Protein AF-A0A699TWY7-F1 (afdb_monomer_lite)

Sequence (85 aa):
MVIKEHEYGIFFSDVFGDQAFQRWNEIHKVYVETLVTYLVSFIMVKTPENARFGIKLRKLITDHPDQDKLKSKKVKLEALGYHMD

Foldseek 3Di:
DDWDDDPFWIWDQDPVRDTDTDGPVCVLVDDLVVLVVLLLVLLVPPDPRSVVVNVVSVVCLVVHPPVVVNVVSQVVVVVVVRDRD

Organism: Tanacetum cinerariifolium (NCBI:txid118510)

Secondary structure (DSSP, 8-state):
---EEETTEEEEE-TTS-EEEEEGGGGGGS-HHHHHHHHHHHHHS--HHHHHHHHHHHHHHHH-S-HHHHHHHHHHHHHTT----

Structure (mmCIF, N/CA/C/O backbone):
data_AF-A0A699TWY7-F1
#
_entry.id   AF-A0A699TWY7-F1
#
loop_
_atom_site.group_PDB
_atom_site.id
_atom_site.type_symbol
_atom_site.label_atom_id
_atom_site.label_alt_id
_atom_site.label_comp_id
_atom_site.label_asym_id
_atom_site.label_entity_id
_atom_site.label_seq_id
_atom_site.pdbx_PDB_ins_code
_atom_site.Cartn_x
_atom_site.Cartn_y
_atom_site.Cartn_z
_atom_site.occupancy
_atom_site.B_iso_or_equiv
_atom_site.auth_seq_id
_atom_site.auth_comp_id
_atom_site.auth_asym_id
_atom_site.auth_atom_id
_atom_site.pdbx_PDB_model_num
ATOM 1 N N . MET A 1 1 ? 5.157 -6.054 -10.572 1.00 57.59 1 MET A N 1
ATOM 2 C CA . MET A 1 1 ? 4.525 -4.723 -10.455 1.00 57.59 1 MET A CA 1
ATOM 3 C C . MET A 1 1 ? 5.609 -3.656 -10.500 1.00 57.59 1 MET A C 1
ATOM 5 O O . MET A 1 1 ? 6.459 -3.640 -9.619 1.00 57.59 1 MET A O 1
ATOM 9 N N . VAL A 1 2 ? 5.623 -2.822 -11.541 1.00 53.44 2 VAL A N 1
ATOM 10 C CA . VAL A 1 2 ? 6.523 -1.659 -11.650 1.00 53.44 2 VAL A CA 1
ATOM 11 C C . VAL A 1 2 ? 5.652 -0.422 -11.513 1.00 53.44 2 VAL A C 1
ATOM 13 O O . VAL A 1 2 ? 4.805 -0.180 -12.369 1.00 53.44 2 VAL A O 1
ATOM 16 N N . ILE A 1 3 ? 5.812 0.315 -10.417 1.00 56.41 3 ILE A N 1
ATOM 17 C CA . ILE A 1 3 ? 5.021 1.514 -10.161 1.00 56.41 3 ILE A CA 1
ATOM 18 C C . ILE A 1 3 ? 5.746 2.703 -10.783 1.00 56.41 3 ILE A C 1
ATOM 20 O O . ILE A 1 3 ? 6.882 2.992 -10.416 1.00 56.41 3 ILE A O 1
ATOM 24 N N . LYS A 1 4 ? 5.104 3.392 -11.733 1.00 61.19 4 LYS A N 1
ATOM 25 C CA . LYS A 1 4 ? 5.624 4.654 -12.281 1.00 61.19 4 LYS A CA 1
ATOM 26 C C . LYS A 1 4 ? 4.861 5.813 -11.663 1.00 61.19 4 LYS A C 1
ATOM 28 O O . LYS A 1 4 ? 3.644 5.920 -11.807 1.00 61.19 4 LYS A O 1
ATOM 33 N N . GLU A 1 5 ? 5.595 6.667 -10.968 1.00 56.81 5 GLU A N 1
ATOM 34 C CA . GLU A 1 5 ? 5.065 7.868 -10.341 1.00 56.81 5 GLU A CA 1
ATOM 35 C C . GLU A 1 5 ? 5.026 9.010 -11.363 1.00 56.81 5 GLU A C 1
ATOM 37 O O . GLU A 1 5 ? 6.065 9.448 -11.852 1.00 56.81 5 GLU A O 1
ATOM 42 N N . HIS A 1 6 ? 3.823 9.482 -11.695 1.00 63.03 6 HIS A N 1
ATOM 43 C CA . HIS A 1 6 ? 3.621 10.703 -12.471 1.00 63.03 6 HIS A CA 1
ATOM 44 C C . HIS A 1 6 ? 3.148 11.815 -11.531 1.00 63.03 6 HIS A C 1
ATOM 46 O O . HIS A 1 6 ? 2.543 11.550 -10.491 1.00 63.03 6 HIS A O 1
ATOM 52 N N . GLU A 1 7 ? 3.358 13.070 -11.921 1.00 62.50 7 GLU A N 1
ATOM 53 C CA . GLU A 1 7 ? 2.981 14.259 -11.137 1.00 62.50 7 GLU A CA 1
ATOM 54 C C . GL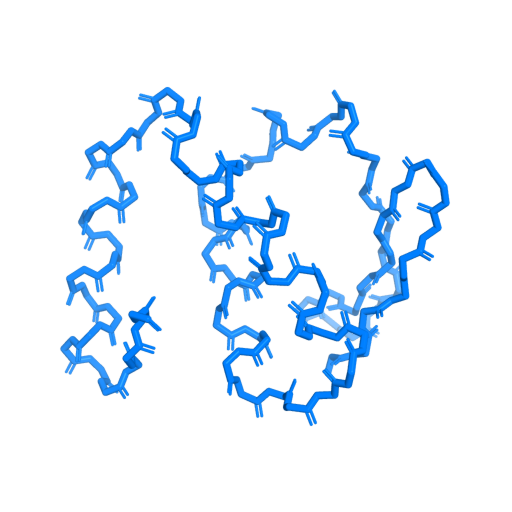U A 1 7 ? 1.507 14.254 -10.663 1.00 62.50 7 GLU A C 1
ATOM 56 O O . GLU A 1 7 ? 1.184 14.807 -9.615 1.00 62.50 7 GLU A O 1
ATOM 61 N N . TYR A 1 8 ? 0.624 13.541 -11.373 1.00 63.38 8 TYR A N 1
ATOM 62 C CA . TYR A 1 8 ? -0.824 13.511 -11.130 1.00 63.38 8 TYR A CA 1
ATOM 63 C C . TYR A 1 8 ? -1.370 12.167 -10.622 1.00 63.38 8 TYR A C 1
ATOM 65 O O . TYR A 1 8 ? -2.556 12.065 -10.300 1.00 63.38 8 TYR A O 1
ATOM 73 N N . GLY A 1 9 ? -0.548 11.118 -10.543 1.00 72.81 9 GLY A N 1
ATOM 74 C CA . GLY A 1 9 ? -1.029 9.794 -10.159 1.00 72.81 9 GLY A CA 1
ATOM 75 C C . GLY A 1 9 ? -0.006 8.678 -10.299 1.00 72.81 9 GLY A C 1
ATOM 76 O O . GLY A 1 9 ? 1.190 8.900 -10.478 1.00 72.81 9 GLY A O 1
ATOM 77 N N . ILE A 1 10 ? -0.505 7.456 -10.197 1.00 75.12 10 ILE A N 1
ATOM 78 C CA . ILE A 1 10 ? 0.279 6.240 -10.064 1.00 75.12 10 ILE A CA 1
ATOM 79 C C . ILE A 1 10 ? -0.143 5.294 -11.177 1.00 75.12 10 ILE A C 1
ATOM 81 O O . ILE A 1 10 ? -1.326 4.972 -11.290 1.00 75.12 10 ILE A O 1
ATOM 85 N N . PHE A 1 11 ? 0.818 4.825 -11.966 1.00 74.56 11 PHE A N 1
ATOM 86 C CA . PHE A 1 11 ? 0.594 3.679 -12.839 1.00 74.56 11 PHE A CA 1
ATOM 87 C C . PHE A 1 11 ? 0.985 2.398 -12.117 1.00 74.56 11 PHE A C 1
ATOM 89 O O . PHE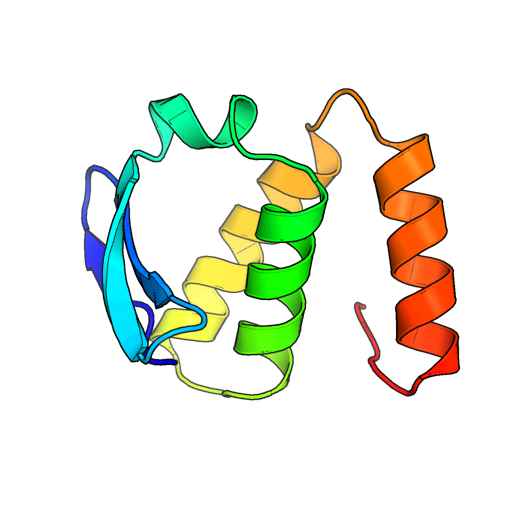 A 1 11 ? 2.061 2.330 -11.522 1.00 74.56 11 PHE A O 1
ATOM 96 N N . PHE A 1 12 ? 0.137 1.382 -12.199 1.00 70.69 12 PHE A N 1
ATOM 97 C CA . PHE A 1 12 ? 0.413 0.050 -11.675 1.00 70.69 12 PHE A CA 1
ATOM 98 C C . PHE A 1 12 ? -0.123 -1.010 -12.636 1.00 70.69 12 PHE A C 1
ATOM 100 O O . PHE A 1 12 ? -0.997 -0.728 -13.447 1.00 70.69 12 PHE A O 1
ATOM 107 N N . SER A 1 13 ? 0.419 -2.223 -12.558 1.00 70.44 13 SER A N 1
ATOM 108 C CA . SER A 1 13 ? -0.213 -3.390 -13.177 1.00 70.44 13 SER A CA 1
ATOM 109 C C . SER A 1 13 ? -1.254 -3.917 -12.202 1.00 70.44 13 SER A C 1
ATOM 111 O O . SER A 1 13 ? -0.908 -4.169 -11.044 1.00 70.44 13 SER A O 1
ATOM 113 N N . ASP A 1 14 ? -2.502 -4.036 -12.632 1.00 69.12 14 ASP A N 1
ATOM 114 C CA . ASP A 1 14 ? -3.568 -4.583 -11.806 1.00 69.12 14 ASP A CA 1
ATOM 115 C C . ASP A 1 14 ? -3.439 -6.110 -11.642 1.00 69.12 14 ASP A C 1
ATOM 117 O O . ASP A 1 14 ? -2.455 -6.732 -12.056 1.00 69.12 14 ASP A O 1
ATOM 121 N N . VAL A 1 15 ? -4.434 -6.724 -10.997 1.00 58.81 15 VAL A N 1
ATOM 122 C CA . VAL A 1 15 ? -4.447 -8.171 -10.727 1.00 58.81 15 VAL A CA 1
ATOM 123 C C . VAL A 1 15 ? -4.515 -9.037 -11.992 1.00 58.81 15 VAL A C 1
ATOM 125 O O . VAL A 1 15 ? -4.176 -10.216 -11.920 1.00 58.81 15 VAL A O 1
ATOM 128 N N . PHE A 1 16 ? -4.917 -8.475 -13.135 1.00 72.12 16 PHE A N 1
ATOM 129 C CA . PHE A 1 16 ? -4.946 -9.138 -14.442 1.00 72.12 16 PHE A CA 1
ATOM 130 C C . PHE A 1 16 ? -3.680 -8.862 -15.266 1.00 72.12 16 PHE A C 1
ATOM 132 O O . PHE A 1 16 ? -3.496 -9.445 -16.332 1.00 72.12 16 PHE A O 1
ATOM 139 N N . GLY A 1 17 ? -2.768 -8.036 -14.744 1.00 69.25 17 GLY A N 1
ATOM 140 C CA . GLY A 1 17 ? -1.551 -7.619 -15.433 1.00 69.25 17 GLY A CA 1
ATOM 141 C C . GLY A 1 17 ? -1.751 -6.403 -16.337 1.00 69.25 17 GLY A C 1
ATOM 142 O O . GLY A 1 17 ? -0.779 -5.950 -16.947 1.00 69.25 17 GLY A O 1
ATOM 143 N N . ASP A 1 18 ? -2.960 -5.842 -16.377 1.00 77.75 18 ASP A N 1
ATOM 144 C CA . ASP A 1 18 ? -3.284 -4.681 -17.193 1.00 77.75 18 ASP A CA 1
ATOM 145 C C . ASP A 1 18 ? -2.757 -3.402 -16.547 1.00 77.75 18 ASP A C 1
ATOM 147 O O . ASP A 1 18 ? -2.692 -3.258 -15.324 1.00 77.75 18 ASP A O 1
ATOM 151 N N . GLN A 1 19 ? -2.347 -2.441 -17.373 1.00 76.81 19 GLN A N 1
ATOM 152 C CA . GLN A 1 19 ? -1.884 -1.156 -16.871 1.00 76.81 19 GLN A CA 1
ATOM 153 C C . GLN A 1 19 ? -3.080 -0.316 -16.408 1.00 76.81 19 GLN A C 1
ATOM 155 O O . GLN A 1 19 ? -3.905 0.115 -17.209 1.00 76.81 19 GLN A O 1
ATOM 160 N N . ALA A 1 20 ? -3.120 -0.015 -15.117 1.00 75.38 20 ALA A N 1
ATOM 161 C CA . ALA A 1 20 ? -4.095 0.861 -14.492 1.00 75.38 20 ALA A CA 1
ATOM 162 C C . ALA A 1 20 ? -3.451 2.183 -14.047 1.00 75.38 20 ALA A C 1
ATOM 164 O O . ALA A 1 20 ? -2.240 2.272 -13.819 1.00 75.38 20 ALA A O 1
ATOM 165 N N . PHE A 1 21 ? -4.280 3.223 -13.918 1.00 80.19 21 PHE A N 1
ATOM 166 C CA . PHE A 1 21 ? -3.877 4.547 -13.448 1.00 80.19 21 PHE A CA 1
ATOM 167 C C . PHE A 1 21 ? -4.773 5.011 -12.301 1.00 80.19 21 PHE A C 1
ATOM 169 O O . PHE A 1 21 ? -5.992 5.063 -12.444 1.00 80.19 21 PHE A O 1
ATOM 176 N N . GLN A 1 22 ? -4.163 5.401 -11.184 1.00 77.88 22 GLN A N 1
ATOM 177 C CA . GLN A 1 22 ? -4.853 5.969 -10.030 1.00 77.88 22 GLN A CA 1
ATOM 178 C C . GLN A 1 22 ? -4.370 7.396 -9.776 1.00 77.88 22 GLN A C 1
ATOM 180 O O . GLN A 1 22 ? -3.194 7.622 -9.498 1.00 77.88 22 GLN A O 1
ATOM 185 N N . ARG A 1 23 ? -5.285 8.368 -9.803 1.00 80.56 23 ARG A N 1
ATOM 186 C CA . ARG A 1 23 ? -4.972 9.758 -9.444 1.00 80.56 23 ARG A CA 1
ATOM 187 C C . ARG A 1 23 ? -4.717 9.893 -7.946 1.00 80.56 23 ARG A C 1
ATOM 189 O O . ARG A 1 23 ? -5.470 9.338 -7.141 1.00 80.56 23 ARG A O 1
ATOM 196 N N . TRP A 1 24 ? -3.708 10.682 -7.573 1.00 74.31 24 TRP A N 1
ATOM 197 C CA . TRP A 1 24 ? -3.356 10.921 -6.164 1.00 74.31 24 TRP A CA 1
ATOM 198 C C . TRP A 1 24 ? -4.506 11.552 -5.380 1.00 74.31 24 TRP A C 1
ATOM 200 O O . TRP A 1 24 ? -4.837 11.129 -4.281 1.00 74.31 24 TRP A O 1
ATOM 210 N N . ASN A 1 25 ? -5.168 12.529 -5.981 1.00 73.56 25 ASN A N 1
ATOM 211 C CA . ASN A 1 25 ? -6.324 13.226 -5.433 1.00 73.56 25 ASN A CA 1
ATOM 212 C C . ASN A 1 25 ? -7.572 12.340 -5.303 1.00 73.56 25 ASN A C 1
ATOM 214 O O . ASN A 1 25 ? -8.497 12.725 -4.601 1.00 73.56 25 ASN A O 1
ATOM 218 N N . GLU A 1 26 ? -7.598 11.151 -5.903 1.00 78.00 26 GLU A N 1
ATOM 219 C CA . GLU A 1 26 ? -8.706 10.194 -5.779 1.00 78.00 26 GLU A CA 1
ATOM 220 C C . GLU A 1 26 ? -8.349 8.973 -4.936 1.00 78.00 26 GLU A C 1
ATOM 222 O O . GLU A 1 26 ? -9.179 8.090 -4.748 1.00 78.00 26 GLU A O 1
ATOM 227 N N . ILE A 1 27 ? -7.135 8.924 -4.389 1.00 74.44 27 ILE A N 1
ATOM 228 C CA . ILE A 1 27 ? -6.663 7.769 -3.629 1.00 74.44 27 ILE A CA 1
ATOM 229 C C . ILE A 1 27 ? -7.470 7.525 -2.347 1.00 74.44 27 ILE A C 1
ATOM 231 O O . ILE A 1 27 ? -7.565 6.398 -1.888 1.00 74.44 27 ILE A O 1
ATOM 235 N N . HIS A 1 28 ? -8.113 8.562 -1.807 1.00 69.88 28 HIS A N 1
ATOM 236 C C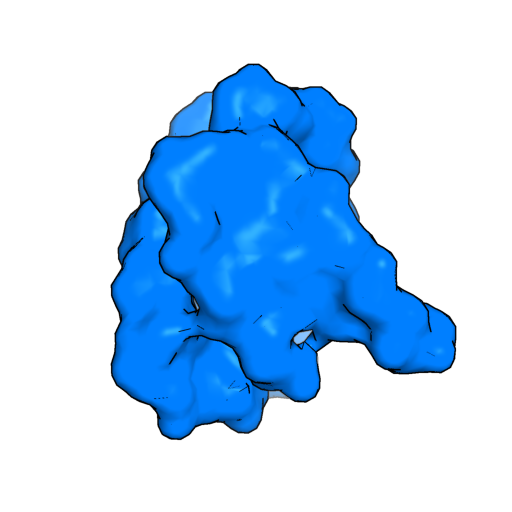A . HIS A 1 28 ? -9.030 8.457 -0.670 1.00 69.88 28 HIS A CA 1
ATOM 237 C C . HIS A 1 28 ? -10.343 7.730 -1.015 1.00 69.88 28 HIS A C 1
ATOM 239 O O . HIS A 1 28 ? -11.075 7.336 -0.116 1.00 69.88 28 HIS A O 1
ATOM 245 N N . LYS A 1 29 ? -10.667 7.579 -2.307 1.00 75.56 29 LYS A N 1
ATOM 246 C CA . LYS A 1 29 ? -11.831 6.815 -2.788 1.00 75.56 29 LYS A CA 1
ATOM 247 C C . LYS A 1 29 ? -11.498 5.340 -3.006 1.00 75.56 29 LYS A C 1
ATOM 249 O O . LYS A 1 29 ? -12.379 4.547 -3.327 1.00 75.56 29 LYS A O 1
ATOM 254 N N . VAL A 1 30 ? -10.220 4.987 -2.910 1.00 75.69 30 VAL A N 1
ATOM 255 C CA . VAL A 1 30 ? -9.740 3.635 -3.151 1.00 75.69 30 VAL A CA 1
ATOM 256 C C . VAL A 1 30 ? -10.064 2.778 -1.936 1.00 75.69 30 VAL A C 1
ATOM 258 O O . VAL A 1 30 ? -9.828 3.177 -0.799 1.00 75.69 30 VAL A O 1
ATOM 261 N N . TYR A 1 31 ? -10.584 1.575 -2.174 1.00 80.00 31 TYR A N 1
ATOM 262 C CA . TYR A 1 31 ? -10.848 0.625 -1.102 1.00 80.00 31 TYR A CA 1
ATOM 263 C C . TYR A 1 31 ? -9.566 0.295 -0.327 1.00 80.00 31 TYR A C 1
ATOM 265 O O . TYR A 1 31 ? -8.489 0.128 -0.906 1.00 80.00 31 TYR A O 1
ATOM 273 N N . VAL A 1 32 ? -9.702 0.117 0.988 1.00 80.25 32 VAL A N 1
ATOM 274 C CA . VAL A 1 32 ? -8.619 -0.328 1.880 1.00 80.25 32 VAL A CA 1
ATOM 275 C C . VAL A 1 32 ? -7.896 -1.564 1.328 1.00 80.25 32 VAL A C 1
ATOM 277 O O . VAL A 1 32 ? -6.675 -1.653 1.402 1.00 80.25 32 VAL A O 1
ATOM 280 N N . GLU A 1 33 ? -8.629 -2.505 0.730 1.00 81.19 33 GLU A N 1
ATOM 281 C CA . GLU A 1 33 ? -8.086 -3.695 0.066 1.00 81.19 33 GLU A CA 1
ATOM 282 C C . GLU A 1 33 ? -7.038 -3.361 -1.003 1.00 81.19 33 GLU A C 1
ATOM 284 O O . GLU A 1 33 ? -5.989 -4.004 -1.089 1.00 81.19 33 GLU A O 1
ATOM 289 N N . THR A 1 34 ? -7.304 -2.333 -1.799 1.00 80.88 34 THR A N 1
ATOM 290 C CA . THR A 1 34 ? -6.427 -1.910 -2.885 1.00 80.88 34 THR A CA 1
ATOM 291 C C . THR A 1 34 ? -5.187 -1.204 -2.334 1.00 80.88 34 THR A C 1
ATOM 293 O O . THR A 1 34 ? -4.076 -1.513 -2.761 1.00 80.88 34 THR A O 1
ATOM 296 N N . LEU A 1 35 ? -5.335 -0.349 -1.312 1.00 80.75 35 LEU A N 1
ATOM 297 C CA . LEU A 1 35 ? -4.194 0.274 -0.617 1.00 80.75 35 LEU A CA 1
ATOM 298 C C . LEU A 1 35 ? -3.255 -0.776 -0.008 1.00 80.75 35 LEU A C 1
ATOM 300 O O . LEU A 1 35 ? -2.034 -0.675 -0.118 1.00 80.75 35 LEU A O 1
ATOM 304 N N . VAL A 1 36 ? -3.828 -1.820 0.590 1.00 81.31 36 VAL A N 1
ATOM 305 C CA . VAL A 1 36 ? -3.077 -2.948 1.151 1.00 81.31 36 VAL A CA 1
ATOM 306 C C . VAL A 1 36 ? -2.368 -3.751 0.054 1.00 81.31 36 VAL A C 1
ATOM 308 O O . VAL A 1 36 ? -1.220 -4.152 0.231 1.00 81.31 36 VAL A O 1
ATOM 311 N N . THR A 1 37 ? -3.002 -3.939 -1.103 1.00 79.94 37 THR A N 1
ATOM 312 C CA . THR A 1 37 ? -2.391 -4.626 -2.255 1.00 79.94 37 THR A CA 1
ATOM 313 C C . THR A 1 37 ? -1.183 -3.858 -2.792 1.00 79.94 37 THR A C 1
ATOM 315 O O . THR A 1 37 ? -0.134 -4.449 -3.069 1.00 79.94 37 THR A O 1
ATOM 318 N N . TYR A 1 38 ? -1.284 -2.530 -2.875 1.00 79.44 38 TYR A N 1
ATOM 319 C CA . TYR A 1 38 ? -0.152 -1.673 -3.229 1.00 79.44 38 TYR A CA 1
ATOM 320 C C . TYR A 1 38 ? 0.990 -1.788 -2.219 1.00 79.44 38 TYR A C 1
ATOM 322 O O . TYR A 1 38 ? 2.158 -1.825 -2.610 1.00 79.44 38 TYR A O 1
ATOM 330 N N . LEU A 1 39 ? 0.651 -1.891 -0.931 1.00 79.44 39 LEU A N 1
ATOM 331 C CA . LEU A 1 39 ? 1.627 -2.020 0.139 1.00 79.44 39 LEU A CA 1
ATOM 332 C C . LEU A 1 39 ? 2.415 -3.334 0.040 1.00 79.44 39 LEU A C 1
ATOM 334 O O . LEU A 1 39 ? 3.643 -3.332 0.025 1.00 79.44 39 LEU A O 1
ATOM 338 N N . VAL A 1 40 ? 1.713 -4.455 -0.117 1.00 80.56 40 VAL A N 1
ATOM 339 C CA . VAL A 1 40 ? 2.348 -5.766 -0.325 1.00 80.56 40 VAL A CA 1
ATOM 340 C C . VAL A 1 40 ? 3.243 -5.750 -1.566 1.00 80.56 40 VAL A C 1
ATOM 342 O O . VAL A 1 40 ? 4.366 -6.252 -1.540 1.00 80.56 40 VAL A O 1
ATOM 345 N N . SER A 1 41 ? 2.784 -5.118 -2.643 1.00 77.19 41 SER A N 1
ATOM 346 C CA . SER A 1 41 ? 3.517 -5.096 -3.907 1.00 77.19 41 SER A CA 1
ATOM 347 C C . SER A 1 41 ? 4.857 -4.364 -3.826 1.00 77.19 41 SER A C 1
ATOM 349 O O . SER A 1 41 ? 5.827 -4.829 -4.428 1.00 77.19 41 SER A O 1
ATOM 351 N N . PHE A 1 42 ? 4.962 -3.264 -3.067 1.00 75.62 42 PHE A N 1
ATOM 352 C CA . PHE A 1 42 ? 6.260 -2.600 -2.891 1.00 75.62 42 PHE A CA 1
ATOM 353 C C . PHE A 1 42 ? 7.198 -3.399 -1.978 1.00 75.62 42 PHE A C 1
ATOM 355 O O . PHE A 1 42 ? 8.401 -3.415 -2.230 1.00 75.62 42 PHE A O 1
ATOM 362 N N . ILE A 1 43 ? 6.677 -4.065 -0.934 1.00 75.56 43 ILE A N 1
ATOM 363 C CA . ILE A 1 43 ? 7.494 -4.898 -0.030 1.00 75.56 43 ILE A CA 1
ATOM 364 C C . ILE A 1 43 ? 8.173 -6.011 -0.837 1.00 75.56 43 ILE A C 1
ATOM 366 O O . ILE A 1 43 ? 9.359 -6.293 -0.653 1.00 75.56 43 ILE A O 1
ATOM 370 N N . MET A 1 44 ? 7.420 -6.602 -1.766 1.00 79.75 44 MET A N 1
ATOM 371 C CA . MET A 1 44 ? 7.878 -7.699 -2.615 1.00 79.75 44 MET A CA 1
ATOM 372 C C . MET A 1 44 ? 8.809 -7.249 -3.744 1.00 79.75 44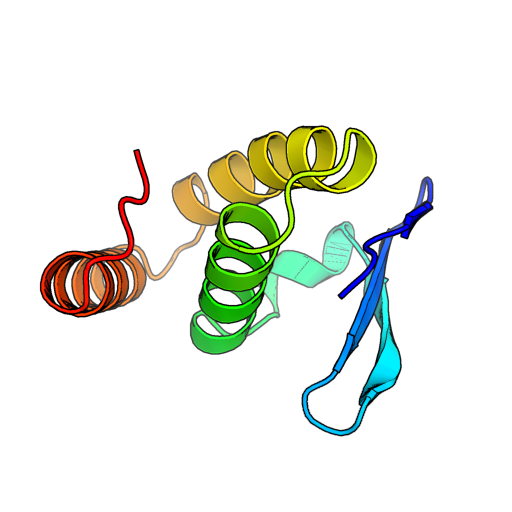 MET A C 1
ATOM 374 O O . MET A 1 44 ? 9.678 -8.014 -4.161 1.00 79.75 44 MET A O 1
ATOM 378 N N . VAL A 1 45 ? 8.656 -6.023 -4.251 1.00 78.19 45 VAL A N 1
ATOM 379 C CA . VAL A 1 45 ? 9.409 -5.524 -5.409 1.00 78.19 45 VAL A CA 1
ATOM 380 C C . VAL A 1 45 ? 10.232 -4.302 -5.009 1.00 78.19 45 VAL A C 1
ATOM 382 O O . VAL A 1 45 ? 9.766 -3.164 -5.054 1.00 78.19 45 VAL A O 1
ATOM 385 N N . LYS A 1 46 ? 11.491 -4.539 -4.633 1.00 73.06 46 LYS A N 1
ATOM 386 C CA . LYS A 1 46 ? 12.414 -3.498 -4.163 1.00 73.06 46 LYS A CA 1
ATOM 387 C C . LYS A 1 46 ? 13.048 -2.740 -5.334 1.00 73.06 46 LYS A C 1
ATOM 389 O O . LYS A 1 46 ? 14.140 -3.083 -5.777 1.00 73.06 46 LYS A O 1
ATOM 394 N N . THR A 1 47 ? 12.374 -1.698 -5.816 1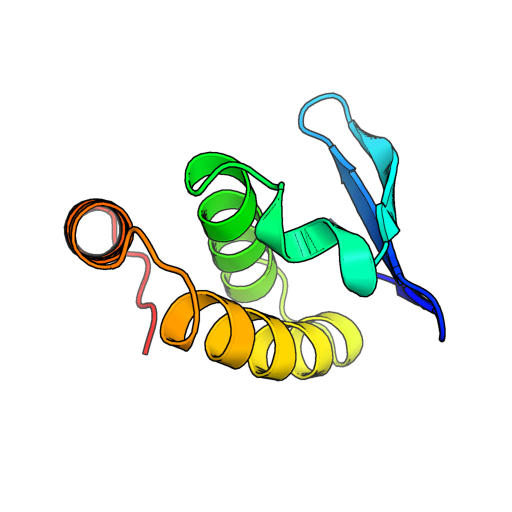.00 79.50 47 THR A N 1
ATOM 395 C CA . THR A 1 47 ? 12.952 -0.705 -6.741 1.00 79.50 47 THR A CA 1
ATOM 396 C C . THR A 1 47 ? 12.982 0.688 -6.105 1.00 79.50 47 THR A C 1
ATOM 398 O O . THR A 1 47 ? 12.194 0.958 -5.192 1.00 79.50 47 THR A O 1
ATOM 401 N N . PRO A 1 48 ? 13.863 1.597 -6.561 1.00 75.94 48 PRO A N 1
ATOM 402 C CA . PRO A 1 48 ? 13.881 2.984 -6.092 1.00 75.94 48 PRO A CA 1
ATOM 403 C C . PRO A 1 48 ? 12.529 3.700 -6.247 1.00 75.94 48 PRO A C 1
ATOM 405 O O . PRO A 1 48 ? 12.121 4.455 -5.363 1.00 75.94 48 PRO A O 1
ATOM 408 N N . GLU A 1 49 ? 11.808 3.434 -7.336 1.00 73.44 49 GLU A N 1
ATOM 409 C CA . GLU A 1 49 ? 10.473 3.975 -7.601 1.00 73.44 49 GLU A CA 1
ATOM 410 C C . GLU A 1 49 ? 9.456 3.460 -6.578 1.00 73.44 49 GLU A C 1
ATOM 412 O O . GLU A 1 49 ? 8.716 4.243 -5.977 1.00 73.44 49 GLU A O 1
ATOM 417 N N . ASN A 1 50 ? 9.475 2.154 -6.304 1.00 73.38 50 ASN A N 1
ATOM 418 C CA . ASN A 1 50 ? 8.587 1.535 -5.326 1.00 73.38 50 ASN A CA 1
ATOM 419 C C . ASN A 1 50 ? 8.887 2.013 -3.895 1.00 73.38 50 ASN A C 1
ATOM 421 O O . ASN A 1 50 ? 7.961 2.184 -3.105 1.00 73.38 50 ASN A O 1
ATOM 425 N N . ALA A 1 51 ? 10.151 2.294 -3.562 1.00 76.81 51 ALA A N 1
ATOM 426 C CA . ALA A 1 51 ? 10.532 2.854 -2.264 1.00 76.81 51 ALA A CA 1
ATOM 427 C C . ALA A 1 51 ? 9.971 4.274 -2.054 1.00 76.81 51 ALA A C 1
ATOM 429 O O . ALA A 1 51 ? 9.395 4.563 -1.003 1.00 76.81 51 ALA A O 1
ATOM 430 N N . ARG A 1 52 ? 10.075 5.152 -3.064 1.00 76.94 52 ARG A N 1
ATOM 431 C CA . ARG A 1 52 ? 9.489 6.508 -3.017 1.00 76.94 52 ARG A CA 1
ATOM 432 C C . ARG A 1 52 ? 7.971 6.461 -2.892 1.00 76.94 52 ARG A C 1
ATOM 434 O O . ARG A 1 52 ? 7.392 7.167 -2.065 1.00 76.94 52 ARG A O 1
ATOM 441 N N . PHE A 1 53 ? 7.345 5.584 -3.668 1.00 75.38 53 PHE A N 1
ATOM 442 C CA . PHE A 1 53 ? 5.911 5.359 -3.609 1.00 75.38 53 PHE A CA 1
ATOM 443 C C . PHE A 1 53 ? 5.461 4.837 -2.234 1.00 75.38 53 PHE A C 1
ATOM 445 O O . PHE A 1 53 ? 4.479 5.331 -1.680 1.00 75.38 53 PHE A O 1
ATOM 452 N N . GLY A 1 54 ? 6.211 3.904 -1.642 1.00 77.94 54 GLY A N 1
ATOM 453 C CA . GLY A 1 54 ? 5.923 3.336 -0.325 1.00 77.94 54 GLY A CA 1
ATOM 454 C C . GLY A 1 54 ? 5.832 4.390 0.783 1.00 77.94 54 GLY A C 1
ATOM 455 O O . GLY A 1 54 ? 4.930 4.319 1.614 1.00 77.94 54 GLY A O 1
ATOM 456 N N . ILE A 1 55 ? 6.689 5.417 0.765 1.00 80.50 55 ILE A N 1
ATOM 457 C CA . ILE A 1 55 ? 6.639 6.525 1.738 1.00 80.50 55 ILE A CA 1
ATOM 458 C C . ILE A 1 55 ? 5.319 7.303 1.617 1.00 80.50 55 ILE A C 1
ATOM 460 O O . ILE A 1 55 ? 4.666 7.587 2.624 1.00 80.50 55 ILE A O 1
ATOM 464 N N . LYS A 1 56 ? 4.890 7.621 0.389 1.00 78.12 56 LYS A N 1
ATOM 465 C CA . LYS A 1 56 ? 3.626 8.334 0.142 1.00 78.12 56 LYS A CA 1
ATOM 466 C C . LYS A 1 56 ? 2.410 7.482 0.498 1.00 78.12 56 LYS A C 1
ATOM 468 O O . LYS A 1 56 ? 1.484 7.980 1.133 1.00 78.12 56 LYS A O 1
ATOM 473 N N . LEU A 1 57 ? 2.428 6.199 0.142 1.00 79.44 57 LEU A N 1
ATOM 474 C CA . LEU A 1 57 ? 1.359 5.261 0.473 1.00 79.44 57 LEU A CA 1
ATOM 475 C C . LEU A 1 57 ? 1.208 5.083 1.988 1.00 79.44 57 LEU A C 1
ATOM 477 O O . LEU A 1 57 ? 0.087 5.086 2.483 1.00 79.44 57 LEU A O 1
ATOM 481 N N . ARG A 1 58 ? 2.315 4.986 2.736 1.00 81.50 58 ARG A N 1
ATOM 482 C CA . ARG A 1 58 ? 2.283 4.919 4.206 1.00 81.50 58 ARG A CA 1
ATOM 483 C C . ARG A 1 58 ? 1.596 6.142 4.806 1.00 81.50 58 ARG A C 1
ATOM 485 O O . ARG A 1 58 ? 0.751 5.981 5.676 1.00 81.50 58 ARG A O 1
ATOM 492 N N . LYS A 1 59 ? 1.889 7.342 4.296 1.00 82.69 59 LYS A N 1
ATOM 493 C CA . LYS A 1 59 ? 1.203 8.568 4.726 1.00 82.69 59 LYS A CA 1
ATOM 494 C C . LYS A 1 59 ? -0.308 8.494 4.477 1.00 82.69 59 LYS A C 1
ATOM 496 O O . LYS A 1 59 ? -1.088 8.775 5.375 1.00 82.69 59 LYS A O 1
ATOM 501 N N . LEU A 1 60 ? -0.720 8.041 3.294 1.00 78.81 60 LEU A N 1
ATOM 502 C CA . LEU A 1 60 ? -2.139 7.885 2.956 1.00 78.81 60 LEU A CA 1
ATOM 503 C C . LEU A 1 60 ? -2.850 6.838 3.811 1.00 78.81 60 LEU A C 1
ATOM 505 O O . LEU A 1 60 ? -4.005 7.028 4.169 1.00 78.81 60 LEU A O 1
ATOM 509 N N . ILE A 1 61 ? -2.164 5.744 4.140 1.00 80.62 61 ILE A N 1
ATOM 510 C CA . ILE A 1 61 ? -2.670 4.726 5.058 1.00 80.62 61 ILE A CA 1
ATOM 511 C C . ILE A 1 61 ? -2.859 5.323 6.450 1.00 80.62 61 ILE A C 1
ATOM 513 O O . ILE A 1 61 ? -3.892 5.066 7.051 1.00 80.62 61 ILE A O 1
ATOM 517 N N . THR A 1 62 ? -1.924 6.136 6.947 1.00 82.94 62 THR A N 1
ATOM 518 C CA . THR A 1 62 ? -2.063 6.832 8.238 1.00 82.94 62 THR 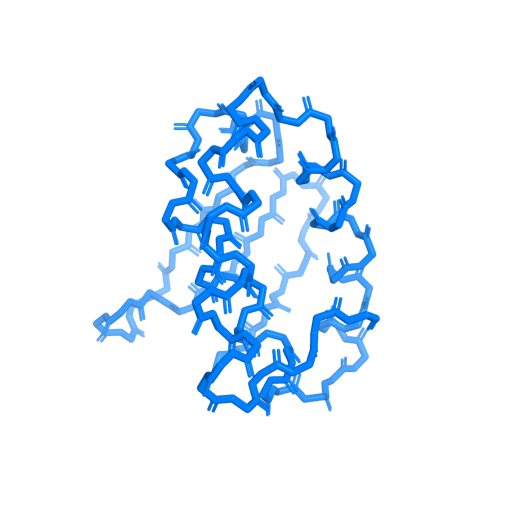A CA 1
ATOM 519 C C . THR A 1 62 ? -3.251 7.797 8.254 1.00 82.94 62 THR A C 1
ATOM 521 O O . THR A 1 62 ? -3.961 7.867 9.252 1.00 82.94 62 THR A O 1
ATOM 524 N N . ASP A 1 63 ? -3.499 8.497 7.145 1.00 82.56 63 ASP A N 1
ATOM 525 C CA . ASP A 1 63 ? -4.552 9.518 7.043 1.00 82.56 63 ASP A CA 1
ATOM 526 C C . ASP A 1 63 ? -5.940 8.938 6.671 1.00 82.56 63 ASP A C 1
ATOM 528 O O . ASP A 1 63 ? -6.928 9.670 6.605 1.00 82.56 63 ASP A O 1
ATOM 532 N N . HIS A 1 64 ? -6.046 7.630 6.403 1.00 83.12 64 HIS A N 1
ATOM 533 C CA . HIS A 1 64 ? -7.286 7.003 5.934 1.00 83.12 64 HIS A CA 1
ATOM 534 C C . HIS A 1 64 ? -8.339 6.879 7.058 1.00 83.12 64 HIS A C 1
ATOM 536 O O . HIS A 1 64 ? -7.991 6.446 8.158 1.00 83.12 64 HIS A O 1
ATOM 542 N N . PRO A 1 65 ? -9.636 7.154 6.804 1.00 83.62 65 PRO A N 1
ATOM 543 C CA . PRO A 1 65 ? -10.681 7.097 7.835 1.00 83.62 65 PRO A CA 1
ATOM 544 C C . PRO A 1 65 ? -10.882 5.693 8.434 1.00 83.62 65 PRO A C 1
ATOM 546 O O . PRO A 1 65 ? -11.063 5.554 9.640 1.00 83.62 65 PRO A O 1
ATOM 549 N N . ASP A 1 66 ? -10.779 4.638 7.622 1.00 87.81 66 ASP A N 1
ATOM 550 C CA . ASP A 1 66 ? -10.950 3.244 8.070 1.00 87.81 66 ASP A CA 1
ATOM 551 C C . ASP A 1 66 ? -9.691 2.636 8.733 1.00 87.81 66 ASP A C 1
ATOM 553 O O . ASP A 1 66 ? -9.208 1.568 8.334 1.00 87.81 66 ASP A O 1
ATOM 557 N N . GLN A 1 67 ? -9.144 3.300 9.757 1.00 86.19 67 GLN A N 1
ATOM 558 C CA . GLN A 1 67 ? -7.947 2.836 10.479 1.00 86.19 67 GLN A CA 1
ATOM 559 C C . GLN A 1 67 ? -8.103 1.427 11.068 1.00 86.19 67 GLN A C 1
ATOM 561 O O . GLN A 1 67 ? -7.165 0.630 11.027 1.00 86.19 67 GLN A O 1
ATOM 566 N N . ASP A 1 68 ? -9.281 1.078 11.586 1.00 89.31 68 ASP A N 1
ATOM 567 C CA . ASP A 1 68 ? -9.511 -0.235 12.205 1.00 89.31 68 ASP A CA 1
ATOM 568 C C . ASP A 1 68 ? -9.448 -1.373 11.182 1.00 89.31 68 ASP A C 1
ATOM 570 O O . ASP A 1 68 ? -8.865 -2.435 11.436 1.00 89.31 68 ASP A O 1
ATOM 574 N N . LYS A 1 69 ? -9.972 -1.130 9.975 1.00 87.69 69 LYS A N 1
ATOM 575 C CA . LYS A 1 69 ? -9.892 -2.081 8.864 1.00 87.69 69 LYS A CA 1
ATOM 576 C C . LYS A 1 69 ? -8.444 -2.255 8.408 1.00 87.69 69 LYS A C 1
ATOM 578 O O . LYS A 1 69 ? -8.008 -3.388 8.196 1.00 87.69 69 LYS A O 1
ATOM 583 N N . LEU A 1 70 ? -7.687 -1.160 8.313 1.00 84.75 70 LEU A N 1
ATOM 584 C CA . LEU A 1 70 ? -6.260 -1.186 7.977 1.00 84.75 70 LEU A CA 1
ATOM 585 C C . LEU A 1 70 ? -5.436 -1.950 9.018 1.00 84.75 70 LEU A C 1
ATOM 587 O O . LEU A 1 70 ? -4.661 -2.828 8.642 1.00 84.75 70 LEU A O 1
ATOM 591 N N . LYS A 1 71 ? -5.661 -1.708 10.315 1.00 86.69 71 LYS A N 1
ATOM 592 C CA . LYS A 1 71 ? -5.015 -2.456 11.408 1.00 86.69 71 LYS A CA 1
ATOM 593 C C . LYS A 1 71 ? -5.315 -3.951 11.329 1.00 86.69 71 LYS A C 1
ATOM 595 O O . LYS A 1 71 ? -4.394 -4.761 11.382 1.00 86.69 71 LYS A O 1
ATOM 600 N N . SER A 1 72 ? -6.581 -4.329 11.131 1.00 89.00 72 SER A N 1
ATOM 601 C CA . SER A 1 72 ? -6.970 -5.739 10.981 1.00 89.00 72 SER A CA 1
ATOM 602 C C . SER A 1 72 ? -6.264 -6.412 9.798 1.00 89.00 72 SER A C 1
ATOM 604 O O . SER A 1 72 ? -5.815 -7.555 9.902 1.00 89.00 72 SER A O 1
ATOM 606 N N . LYS A 1 73 ? -6.127 -5.709 8.666 1.00 87.25 73 LYS A N 1
ATOM 607 C CA . LYS A 1 73 ? -5.403 -6.217 7.491 1.00 87.25 73 LYS A CA 1
ATOM 608 C C . LYS A 1 73 ? -3.894 -6.299 7.736 1.00 87.25 73 LYS A C 1
ATOM 610 O O . LYS A 1 73 ? -3.304 -7.297 7.332 1.00 87.25 73 LYS A O 1
ATOM 615 N N . LYS A 1 74 ? -3.295 -5.317 8.424 1.00 84.88 74 LYS A N 1
ATOM 616 C CA . LYS A 1 74 ? -1.875 -5.333 8.816 1.00 84.88 74 LYS A CA 1
ATOM 617 C C . LYS A 1 74 ? -1.548 -6.570 9.652 1.00 84.88 74 LYS A C 1
ATOM 619 O O . LYS A 1 74 ? -0.704 -7.352 9.233 1.00 84.88 74 LYS A O 1
ATOM 624 N N . VAL A 1 75 ? -2.306 -6.823 10.722 1.00 87.56 75 VAL A N 1
ATOM 625 C CA . VAL A 1 75 ? -2.120 -8.008 11.587 1.00 87.56 75 VAL A CA 1
ATOM 626 C C . VAL A 1 75 ? -2.203 -9.314 10.789 1.00 87.56 75 VAL A C 1
ATOM 628 O O . VAL A 1 75 ? -1.384 -10.213 10.966 1.00 87.56 75 VAL A O 1
ATOM 631 N N . LYS A 1 76 ? -3.173 -9.430 9.870 1.00 87.69 76 LYS A N 1
ATOM 632 C CA . LYS A 1 76 ? -3.309 -10.623 9.015 1.00 87.69 76 LYS A CA 1
ATOM 633 C C . LYS A 1 76 ? -2.106 -10.832 8.101 1.00 87.69 76 LYS A C 1
ATOM 635 O O . LYS A 1 76 ? -1.719 -11.966 7.858 1.00 87.69 76 LYS A O 1
ATOM 640 N N . LEU A 1 77 ? -1.547 -9.756 7.567 1.00 85.44 77 LEU A N 1
ATOM 641 C CA . LEU A 1 77 ? -0.411 -9.817 6.655 1.00 85.44 77 LEU A CA 1
ATOM 642 C C . LEU A 1 77 ? 0.908 -10.075 7.388 1.00 85.44 77 LEU A C 1
ATOM 644 O O . LEU A 1 77 ? 1.715 -10.858 6.897 1.00 85.44 77 LEU A O 1
ATOM 648 N N . GLU A 1 78 ? 1.083 -9.534 8.591 1.00 87.69 78 GLU A N 1
ATOM 649 C CA . GLU A 1 78 ? 2.203 -9.886 9.472 1.00 87.69 78 GLU A CA 1
ATOM 650 C C . GLU A 1 78 ? 2.177 -11.370 9.849 1.00 87.69 78 GLU A C 1
ATOM 652 O O . GLU A 1 78 ? 3.206 -12.038 9.779 1.00 87.69 78 GLU A O 1
ATOM 657 N N . ALA A 1 79 ? 0.995 -11.923 10.146 1.00 88.94 79 ALA A N 1
ATOM 658 C CA . ALA A 1 79 ? 0.825 -13.357 10.390 1.00 88.94 79 ALA A CA 1
ATOM 659 C C . ALA A 1 79 ? 1.177 -14.230 9.167 1.00 88.94 79 ALA A C 1
ATOM 661 O O . ALA A 1 79 ? 1.517 -15.400 9.323 1.00 88.94 79 ALA A O 1
ATOM 662 N N . LEU A 1 80 ? 1.120 -13.665 7.956 1.00 87.69 80 LEU A N 1
ATOM 663 C CA . LEU A 1 80 ? 1.545 -14.310 6.708 1.00 87.69 80 LEU A CA 1
ATOM 664 C C . LEU A 1 80 ? 3.038 -14.087 6.392 1.00 87.69 80 LEU A C 1
ATOM 666 O O . LEU A 1 80 ? 3.507 -14.546 5.353 1.00 87.69 80 LEU A O 1
ATOM 670 N N . GLY A 1 81 ? 3.783 -13.393 7.259 1.00 84.50 81 GLY A N 1
ATOM 671 C CA . GLY A 1 81 ? 5.212 -13.110 7.089 1.00 84.50 81 GLY A CA 1
ATOM 672 C C . GLY A 1 81 ? 5.529 -11.820 6.325 1.00 84.50 81 GLY A C 1
ATOM 673 O O . GLY A 1 81 ? 6.692 -11.561 6.019 1.00 84.50 81 GLY A O 1
ATOM 674 N N . TYR A 1 82 ? 4.529 -10.986 6.020 1.00 82.00 82 TYR A N 1
ATOM 675 C CA . TYR A 1 82 ? 4.759 -9.665 5.435 1.00 82.00 82 TYR A CA 1
ATOM 676 C C . TYR A 1 82 ? 5.018 -8.638 6.538 1.00 82.00 82 TYR A C 1
ATOM 678 O O . TYR A 1 82 ? 4.090 -8.131 7.166 1.00 82.00 82 TYR A O 1
ATOM 686 N N . HIS A 1 83 ? 6.286 -8.299 6.751 1.00 76.62 83 HIS A N 1
ATOM 687 C CA . HIS A 1 83 ? 6.672 -7.244 7.686 1.00 76.62 83 HIS A CA 1
ATOM 688 C C . HIS A 1 83 ? 6.388 -5.865 7.077 1.00 76.62 83 HIS A C 1
ATOM 690 O O . HIS A 1 83 ? 6.977 -5.494 6.061 1.00 76.62 83 HIS A O 1
ATOM 696 N N . MET A 1 84 ? 5.459 -5.121 7.683 1.00 69.69 84 MET A N 1
ATOM 697 C CA . MET A 1 84 ? 4.992 -3.821 7.180 1.00 69.69 84 MET A CA 1
ATOM 698 C C . MET A 1 84 ? 5.686 -2.600 7.799 1.00 69.69 84 MET A C 1
ATOM 700 O O . MET A 1 84 ? 5.285 -1.470 7.500 1.00 69.69 84 MET A O 1
ATOM 704 N N . ASP A 1 85 ? 6.662 -2.809 8.680 1.00 62.44 85 ASP A N 1
ATOM 705 C CA . ASP A 1 85 ? 7.342 -1.735 9.413 1.00 62.44 85 ASP A CA 1
ATOM 706 C C . ASP A 1 85 ? 8.349 -0.950 8.564 1.00 62.44 85 ASP A C 1
ATOM 708 O O . ASP A 1 85 ? 8.775 -1.412 7.479 1.00 62.44 85 ASP A O 1
#

pLDDT: mean 77.03, std 8.16, range [53.44, 89.31]

Radius of gyration: 12.32 Å; chains: 1; bounding box: 26×29×29 Å